Protein AF-A0A7C5MCE8-F1 (afdb_monomer)

Secondary structure (DSSP, 8-state):
-PEEEEEEETTEEEEEEHHHHHHTT------TTSSHHHHHHHHHHHHHHTT-------SS-TTTT--

Foldseek 3Di:
DDWQFQQDDVPHTDTDDVCCVPVVPDDQDDDPPPCSVVSVQSNQLRCVVVVNDDDDDDPPCPNVPRD

Solvent-accessible surface area (backbone atoms only — not comparable to full-atom values): 4416 Å² total; per-residue (Å²): 105,65,74,30,71,76,50,67,59,84,92,41,78,36,66,43,47,43,46,52,55,75,70,59,73,66,80,88,83,72,62,91,90,65,46,54,69,58,54,52,46,48,54,51,45,35,32,43,74,69,68,44,91,83,85,83,89,68,90,84,60,86,61,80,79,71,107

Radius of gyration: 12.18 Å; Cα contacts (8 Å, |Δi|>4): 64; chains: 1; bounding box: 30×24×31 Å

pLDDT: mean 93.26, std 4.82, range [64.5, 97.38]

Sequence (67 aa):
MPLLDLGWRGEEPFQVDADLVATGRTCVVGASGSGKSYAVGVICEELCKNKVPLALIDVEGEYSGLK

Structure (mmCIF, N/CA/C/O backbone):
data_AF-A0A7C5MCE8-F1
#
_entry.id   AF-A0A7C5MCE8-F1
#
loop_
_atom_site.group_PDB
_atom_site.id
_atom_site.type_symbol
_atom_site.label_atom_id
_atom_site.label_alt_id
_atom_site.label_comp_id
_atom_site.label_asym_id
_atom_site.label_entity_id
_atom_site.label_seq_id
_atom_site.pdbx_PDB_ins_code
_atom_site.Cartn_x
_atom_site.Cartn_y
_atom_site.Cartn_z
_atom_site.occupancy
_atom_site.B_iso_or_equiv
_atom_site.auth_seq_id
_atom_site.auth_comp_id
_atom_site.auth_asym_id
_atom_site.auth_atom_id
_atom_site.pdbx_PDB_model_num
ATOM 1 N N . MET A 1 1 ? -14.454 -6.251 0.193 1.00 84.88 1 MET A N 1
ATOM 2 C CA . MET A 1 1 ? -14.045 -5.024 0.927 1.00 84.88 1 MET A CA 1
ATOM 3 C C . MET A 1 1 ? -14.125 -3.840 -0.053 1.00 84.88 1 MET A C 1
ATOM 5 O O . MET A 1 1 ? -14.682 -4.061 -1.126 1.00 84.88 1 MET A O 1
ATOM 9 N N . PRO A 1 2 ? -13.719 -2.586 0.253 1.00 96.00 2 PRO A N 1
ATOM 10 C CA . PRO A 1 2 ? -13.597 -1.560 -0.794 1.00 96.00 2 PRO A CA 1
ATOM 11 C C . PRO A 1 2 ? -12.677 -2.014 -1.939 1.00 96.00 2 PRO A C 1
ATOM 13 O O . PRO A 1 2 ? -11.781 -2.834 -1.735 1.00 96.00 2 PRO A O 1
ATOM 16 N N . LEU A 1 3 ? -12.903 -1.469 -3.135 1.00 97.38 3 LEU A N 1
ATOM 17 C CA . LEU A 1 3 ? -11.987 -1.614 -4.266 1.00 97.38 3 LEU A CA 1
ATOM 18 C C . LEU A 1 3 ? -10.869 -0.575 -4.133 1.00 97.38 3 LEU A C 1
ATOM 20 O O . LEU A 1 3 ? -11.152 0.607 -3.952 1.00 97.38 3 LEU A O 1
ATOM 24 N N . LEU A 1 4 ? -9.621 -1.026 -4.220 1.00 97.06 4 LEU A N 1
ATOM 25 C CA . LEU A 1 4 ? -8.428 -0.181 -4.221 1.00 97.06 4 LEU A CA 1
ATOM 26 C C . LEU A 1 4 ? -8.051 0.149 -5.664 1.00 97.06 4 LEU A C 1
ATOM 28 O O . LEU A 1 4 ? -7.986 -0.769 -6.486 1.00 97.06 4 LEU A O 1
ATOM 32 N N . ASP A 1 5 ? -7.783 1.418 -5.966 1.00 97.06 5 ASP A N 1
ATOM 33 C CA . ASP A 1 5 ? -7.281 1.832 -7.279 1.00 97.06 5 ASP A CA 1
ATOM 34 C C . ASP A 1 5 ? -5.752 1.705 -7.331 1.00 97.06 5 ASP A C 1
ATOM 36 O O . ASP A 1 5 ? -5.019 2.497 -6.741 1.00 97.06 5 ASP A O 1
ATOM 40 N N 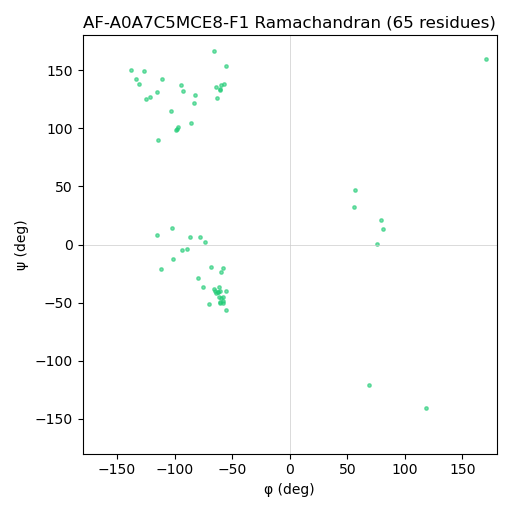. LEU A 1 6 ? -5.261 0.671 -8.016 1.00 96.25 6 LEU A N 1
ATOM 41 C CA . LEU A 1 6 ? -3.835 0.343 -8.066 1.00 96.25 6 LEU A CA 1
ATOM 42 C C . LEU A 1 6 ? -3.171 0.778 -9.381 1.00 96.25 6 LEU A C 1
ATOM 44 O O . LEU A 1 6 ? -2.053 0.347 -9.678 1.00 96.25 6 LEU A O 1
ATOM 48 N N . GLY A 1 7 ? -3.836 1.624 -10.173 1.00 96.25 7 GLY A N 1
ATOM 49 C CA . GLY A 1 7 ? -3.299 2.187 -11.409 1.00 96.25 7 GLY A CA 1
ATOM 50 C C . GLY A 1 7 ? -4.104 1.788 -12.640 1.00 96.25 7 GLY A C 1
ATOM 51 O O . GLY A 1 7 ? -5.327 1.766 -12.614 1.00 96.25 7 GLY A O 1
ATOM 52 N N . TRP A 1 8 ? -3.423 1.497 -13.751 1.00 96.81 8 TRP A N 1
ATOM 53 C CA . TRP A 1 8 ? -4.065 1.324 -15.058 1.00 96.81 8 TRP A CA 1
ATOM 54 C C . TRP A 1 8 ? -3.568 0.076 -15.783 1.00 96.81 8 TRP A C 1
ATOM 56 O O . TRP A 1 8 ? -2.378 -0.244 -15.772 1.00 96.81 8 TRP A O 1
ATOM 66 N N . ARG A 1 9 ? -4.484 -0.599 -16.478 1.00 95.56 9 ARG A N 1
ATOM 67 C CA . ARG A 1 9 ? -4.208 -1.673 -17.434 1.00 95.56 9 ARG A CA 1
ATOM 68 C C . ARG A 1 9 ? -4.623 -1.196 -18.825 1.00 95.56 9 ARG A C 1
ATOM 70 O O . ARG A 1 9 ? -5.761 -1.384 -19.247 1.00 95.56 9 ARG A O 1
ATOM 77 N N . GLY A 1 10 ? -3.688 -0.573 -19.538 1.00 95.12 10 GLY A N 1
ATOM 78 C CA . GLY A 1 10 ? -4.011 0.142 -20.773 1.00 95.12 10 GLY A CA 1
ATOM 79 C C . GLY A 1 10 ? -4.832 1.389 -20.448 1.00 95.12 10 GLY A C 1
ATOM 80 O O . GLY A 1 10 ? -4.369 2.229 -19.683 1.00 95.12 10 GLY A O 1
ATOM 81 N N . GLU A 1 11 ? -6.042 1.485 -20.995 1.00 96.31 11 GLU A N 1
ATOM 82 C CA . GLU A 1 11 ? -6.981 2.588 -20.721 1.00 96.31 11 GLU A CA 1
ATOM 83 C C . GLU A 1 11 ? -7.975 2.274 -19.589 1.00 96.31 11 GLU A C 1
ATOM 85 O O . GLU A 1 11 ? -8.763 3.131 -19.199 1.00 96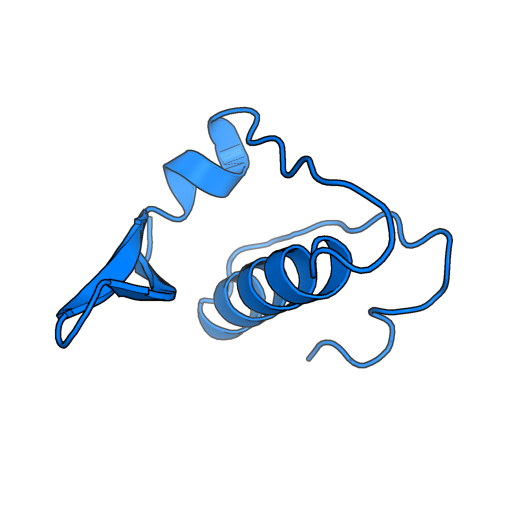.31 11 GLU A O 1
ATOM 90 N N . GLU A 1 12 ? -7.955 1.053 -19.047 1.00 96.69 12 GLU A N 1
ATOM 91 C CA . GLU A 1 12 ? -8.866 0.634 -17.980 1.00 96.69 12 GLU A CA 1
ATOM 92 C C . GLU A 1 12 ? -8.225 0.834 -16.599 1.00 96.69 12 GLU A C 1
ATOM 94 O O . GLU A 1 12 ? -7.058 0.466 -16.421 1.00 96.69 12 GLU A O 1
ATOM 99 N N . PRO A 1 13 ? -8.959 1.350 -15.595 1.00 96.50 13 PRO A N 1
ATOM 100 C CA . PRO A 1 13 ? -8.464 1.383 -14.225 1.00 96.50 13 PRO A CA 1
ATOM 101 C C . PRO A 1 13 ? -8.265 -0.046 -13.708 1.00 96.50 13 PRO A C 1
ATOM 103 O O . PRO A 1 13 ? -9.104 -0.931 -13.902 1.00 96.50 13 PRO A O 1
ATOM 106 N N . PHE A 1 14 ? -7.138 -0.282 -13.046 1.00 96.88 14 PHE A N 1
ATOM 107 C CA . PHE A 1 14 ? -6.809 -1.560 -12.435 1.00 96.88 14 PHE A CA 1
ATOM 108 C C . PHE A 1 14 ? -7.165 -1.522 -10.952 1.00 96.88 14 PHE A C 1
ATOM 110 O O . PHE A 1 14 ? -6.436 -0.973 -10.127 1.00 96.88 14 PHE A O 1
ATOM 117 N N . GLN A 1 15 ? -8.302 -2.130 -10.624 1.00 97.25 15 GLN A N 1
ATOM 118 C CA . GLN A 1 15 ? -8.837 -2.155 -9.270 1.00 97.25 15 GLN A CA 1
ATOM 119 C C . GLN A 1 15 ? -8.768 -3.554 -8.665 1.00 97.25 15 GLN A C 1
ATOM 121 O O . GLN A 1 15 ? -9.007 -4.554 -9.347 1.00 97.25 15 GLN A O 1
ATOM 126 N N . VAL A 1 16 ? -8.470 -3.625 -7.369 1.00 95.81 16 VAL A N 1
ATOM 127 C CA . VAL A 1 16 ? -8.361 -4.888 -6.624 1.00 95.81 16 VAL A CA 1
ATOM 128 C C . VAL A 1 16 ? -9.175 -4.800 -5.337 1.00 95.81 16 VAL A C 1
ATOM 130 O O . VAL A 1 16 ? -9.155 -3.777 -4.659 1.00 95.81 16 VAL A O 1
ATOM 133 N N . ASP A 1 17 ? -9.898 -5.866 -4.981 1.00 95.88 17 ASP A N 1
ATOM 134 C CA . ASP A 1 17 ? -10.604 -5.932 -3.695 1.00 95.88 17 ASP A CA 1
ATOM 135 C C . ASP A 1 17 ? -9.587 -5.894 -2.545 1.00 95.88 17 ASP A C 1
ATOM 137 O O . ASP A 1 17 ? -8.660 -6.710 -2.499 1.00 95.88 17 ASP A O 1
ATOM 141 N N . ALA A 1 18 ? -9.762 -4.964 -1.602 1.00 95.6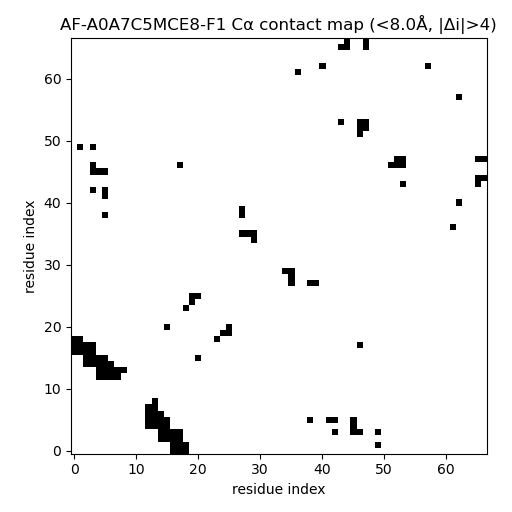2 18 ALA A N 1
ATOM 142 C CA . ALA A 1 18 ? -8.856 -4.826 -0.468 1.00 95.62 18 ALA A CA 1
ATOM 143 C C . ALA A 1 18 ? -8.775 -6.099 0.391 1.00 95.62 18 ALA A C 1
ATOM 145 O O . ALA A 1 18 ? -7.756 -6.318 1.042 1.00 95.62 18 ALA A O 1
ATOM 146 N N . ASP A 1 19 ? -9.794 -6.965 0.365 1.00 94.06 19 ASP A N 1
ATOM 147 C CA . ASP A 1 19 ? -9.768 -8.246 1.077 1.00 94.06 19 ASP A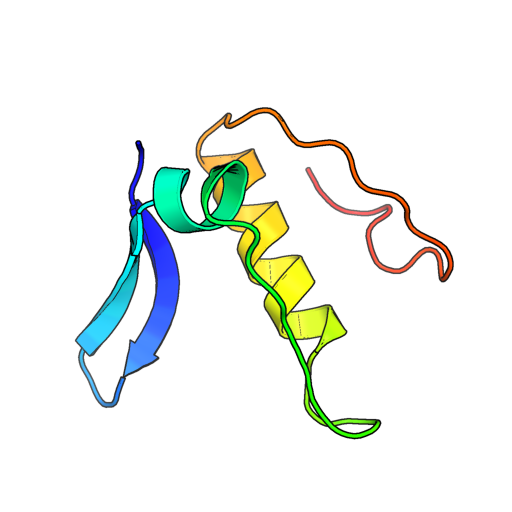 CA 1
ATOM 148 C C . ASP A 1 19 ? -8.692 -9.171 0.494 1.00 94.06 19 ASP A C 1
ATOM 150 O O . ASP A 1 19 ? -7.925 -9.780 1.237 1.00 94.06 19 ASP A O 1
ATOM 154 N N . LEU A 1 20 ? -8.534 -9.189 -0.835 1.00 93.88 20 LEU A N 1
ATOM 155 C CA . LEU A 1 20 ? -7.475 -9.959 -1.492 1.00 93.88 20 LEU A CA 1
ATOM 156 C C . LEU A 1 20 ? -6.087 -9.485 -1.037 1.00 93.88 20 LEU A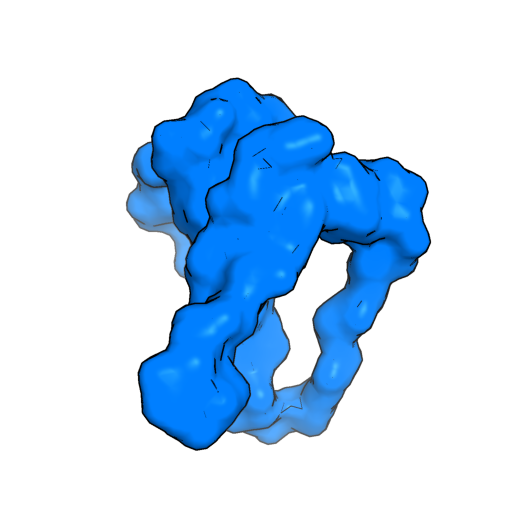 C 1
ATOM 158 O O . LEU A 1 20 ? -5.195 -10.297 -0.788 1.00 93.88 20 LEU A O 1
ATOM 162 N N . VAL A 1 21 ? -5.915 -8.172 -0.884 1.00 92.12 21 VAL A N 1
ATOM 163 C CA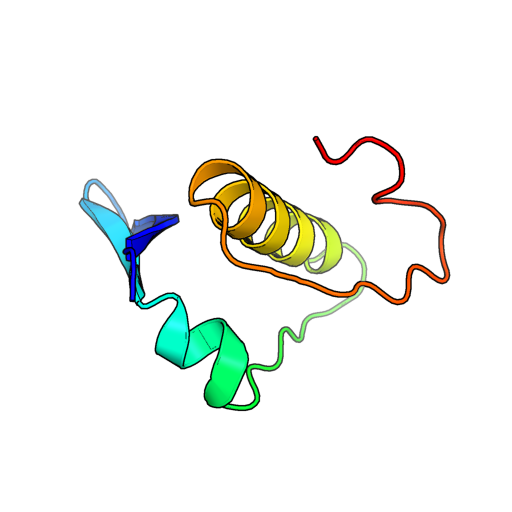 . VAL A 1 21 ? -4.657 -7.583 -0.418 1.00 92.12 21 VAL A CA 1
ATOM 164 C C . VAL A 1 21 ? -4.414 -7.907 1.059 1.00 92.12 21 VAL A C 1
ATOM 166 O O . VAL A 1 21 ? -3.350 -8.427 1.400 1.00 92.12 21 VAL A O 1
ATOM 169 N N . ALA A 1 22 ? -5.400 -7.645 1.920 1.00 86.44 22 ALA A N 1
ATOM 170 C CA . ALA A 1 22 ? -5.267 -7.721 3.373 1.00 86.44 22 ALA A CA 1
ATOM 171 C C . ALA A 1 22 ? -5.242 -9.158 3.919 1.00 86.44 22 ALA A C 1
ATOM 173 O O . ALA A 1 22 ? -4.518 -9.437 4.876 1.00 86.44 22 ALA A O 1
ATOM 174 N N . THR A 1 23 ? -6.007 -10.084 3.334 1.00 87.31 23 THR A N 1
ATOM 175 C CA . THR A 1 23 ? -6.155 -11.457 3.856 1.00 87.31 23 THR A CA 1
ATOM 176 C C . THR A 1 23 ? -5.525 -12.516 2.950 1.00 87.31 23 THR A C 1
ATOM 178 O O . THR A 1 23 ? -5.138 -13.590 3.422 1.00 87.31 23 THR A O 1
ATOM 181 N N . GLY A 1 24 ? -5.321 -12.202 1.667 1.00 87.75 24 GLY A N 1
ATOM 182 C CA . GLY A 1 24 ? -4.793 -13.126 0.658 1.00 87.75 24 GLY A CA 1
ATOM 183 C C . GLY A 1 24 ? -3.299 -13.450 0.761 1.00 87.75 24 GLY A C 1
ATOM 184 O O . GLY A 1 24 ? -2.804 -14.222 -0.056 1.00 87.75 24 GLY A O 1
ATOM 185 N N . ARG A 1 25 ? -2.575 -12.919 1.762 1.00 89.94 25 ARG A N 1
ATOM 186 C CA . ARG A 1 25 ? -1.104 -13.049 1.902 1.00 89.94 25 ARG A CA 1
ATOM 187 C C . ARG A 1 25 ? -0.364 -12.533 0.662 1.00 89.94 25 ARG A C 1
ATOM 189 O O . ARG A 1 25 ? 0.523 -13.194 0.124 1.00 89.94 25 ARG A O 1
ATOM 196 N N . THR A 1 26 ? -0.767 -11.354 0.202 1.00 92.12 26 THR A N 1
ATOM 197 C CA . THR A 1 26 ? -0.211 -10.719 -0.995 1.00 92.12 26 THR A CA 1
ATOM 198 C C . THR A 1 26 ? 1.290 -10.471 -0.847 1.00 92.12 26 THR A C 1
ATOM 200 O O . THR A 1 26 ? 1.762 -10.031 0.200 1.00 92.12 26 THR A O 1
ATOM 203 N N . CYS A 1 27 ? 2.046 -10.746 -1.912 1.00 94.62 27 CYS A N 1
ATOM 204 C CA . CYS A 1 27 ? 3.487 -10.534 -1.971 1.00 94.62 27 CYS A CA 1
ATOM 205 C C . CYS A 1 27 ? 3.835 -9.651 -3.174 1.00 94.62 27 CYS A C 1
ATOM 207 O O . CYS A 1 27 ? 3.474 -9.971 -4.305 1.00 94.62 27 CYS A O 1
ATOM 209 N N . VAL A 1 28 ? 4.551 -8.551 -2.928 1.00 94.94 28 VAL A N 1
ATOM 210 C CA . VAL A 1 28 ? 5.071 -7.658 -3.972 1.00 94.94 28 VAL A CA 1
ATOM 211 C C . VAL A 1 28 ? 6.564 -7.934 -4.138 1.00 94.94 28 VAL A C 1
ATOM 213 O O . VAL A 1 28 ? 7.351 -7.706 -3.221 1.00 94.94 28 VAL A O 1
ATOM 216 N N . VAL A 1 29 ? 6.965 -8.432 -5.309 1.00 96.56 29 VAL A N 1
ATOM 217 C CA . VAL A 1 29 ? 8.350 -8.836 -5.614 1.00 96.56 29 VAL A CA 1
ATOM 218 C C . VAL A 1 29 ? 8.867 -8.156 -6.877 1.00 96.56 29 VAL A C 1
ATOM 220 O O . VAL A 1 29 ? 8.112 -7.863 -7.798 1.00 96.56 29 VAL A O 1
ATOM 223 N N . GLY A 1 30 ? 10.174 -7.906 -6.931 1.00 96.12 30 GLY A N 1
ATOM 224 C CA . GLY A 1 30 ? 10.815 -7.204 -8.042 1.00 96.12 30 GLY A CA 1
ATOM 225 C C . GLY A 1 30 ? 12.275 -6.834 -7.764 1.00 96.12 30 GLY A C 1
ATOM 226 O O . GLY A 1 30 ? 12.714 -6.766 -6.613 1.00 96.12 30 GLY A O 1
ATOM 227 N N . ALA A 1 31 ? 13.051 -6.587 -8.819 1.00 97.00 31 ALA A N 1
ATOM 228 C CA . ALA A 1 3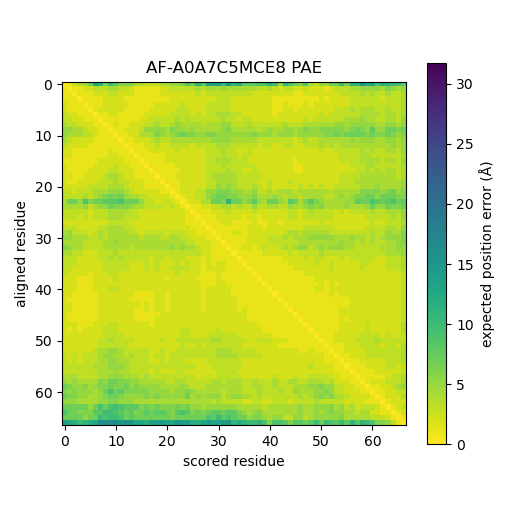1 ? 14.454 -6.180 -8.711 1.00 97.00 31 ALA A CA 1
ATOM 229 C C . ALA A 1 31 ? 14.614 -4.791 -8.056 1.00 97.00 31 ALA A C 1
ATOM 231 O O . ALA A 1 31 ? 13.647 -4.043 -7.892 1.00 97.00 31 ALA A O 1
ATOM 232 N N . SER A 1 32 ? 15.831 -4.425 -7.643 1.00 94.56 32 SER A N 1
ATOM 233 C CA . SER A 1 32 ? 16.094 -3.053 -7.177 1.00 94.56 32 SER A CA 1
ATOM 234 C C . SER A 1 32 ? 15.722 -2.036 -8.266 1.00 94.56 32 SER A C 1
ATOM 236 O O . SER A 1 32 ? 15.951 -2.290 -9.446 1.00 94.56 32 SER A O 1
ATOM 238 N N . GLY A 1 33 ? 15.081 -0.930 -7.880 1.00 94.44 33 GLY A N 1
ATOM 239 C CA . GLY A 1 33 ? 14.581 0.085 -8.816 1.00 94.44 33 GLY A CA 1
ATOM 240 C C . GLY A 1 33 ? 13.307 -0.285 -9.591 1.00 94.44 33 GLY A C 1
ATOM 241 O O . GLY A 1 33 ? 12.816 0.538 -10.352 1.00 94.44 33 GLY A O 1
ATOM 242 N N . SER A 1 34 ? 12.716 -1.470 -9.390 1.00 96.38 34 SER A N 1
ATOM 243 C CA . SER A 1 34 ? 11.517 -1.900 -10.136 1.00 96.38 34 SER A CA 1
ATOM 244 C C . SER A 1 34 ? 10.194 -1.286 -9.650 1.00 96.38 34 SER A C 1
ATOM 246 O O . SER A 1 34 ? 9.133 -1.748 -10.057 1.00 96.38 34 SER A O 1
ATOM 248 N N . GLY A 1 35 ? 10.231 -0.331 -8.715 1.00 95.56 35 GLY A N 1
ATOM 249 C CA . GLY A 1 35 ? 9.026 0.300 -8.163 1.00 95.56 35 GLY A CA 1
ATOM 250 C C . GLY A 1 35 ? 8.279 -0.507 -7.092 1.00 95.56 35 GLY A C 1
ATOM 251 O O . GLY A 1 35 ? 7.109 -0.239 -6.858 1.00 95.56 35 GLY A O 1
ATOM 252 N N . LYS A 1 36 ? 8.922 -1.472 -6.413 1.00 95.94 36 LYS A N 1
ATOM 253 C CA . LYS A 1 36 ? 8.286 -2.238 -5.316 1.00 95.94 36 LYS A CA 1
ATOM 254 C C . LYS A 1 36 ? 7.733 -1.340 -4.204 1.00 95.94 36 LYS A C 1
ATOM 256 O O . LYS A 1 36 ? 6.547 -1.426 -3.912 1.00 95.94 36 LYS A O 1
ATOM 261 N N . SER A 1 37 ? 8.577 -0.487 -3.613 1.00 93.94 37 SER A N 1
ATOM 262 C CA . SER A 1 37 ? 8.162 0.418 -2.533 1.00 93.94 37 SER A CA 1
ATOM 263 C C . SER A 1 37 ? 7.088 1.394 -2.996 1.00 93.94 37 SER A C 1
ATOM 265 O O . SER A 1 37 ? 6.132 1.658 -2.281 1.00 93.94 37 SER A O 1
ATOM 267 N N . TYR A 1 38 ? 7.183 1.854 -4.246 1.00 94.25 38 TYR A N 1
ATOM 268 C CA . TYR A 1 38 ? 6.152 2.687 -4.856 1.00 94.25 38 TYR A CA 1
ATOM 269 C C . TYR A 1 38 ? 4.800 1.962 -4.926 1.00 94.25 38 TYR A C 1
ATOM 271 O O . TYR A 1 38 ? 3.793 2.497 -4.473 1.00 94.25 38 TYR A O 1
ATOM 279 N N . ALA A 1 39 ? 4.775 0.723 -5.426 1.00 95.62 39 ALA A N 1
ATOM 280 C CA . ALA A 1 39 ? 3.553 -0.076 -5.497 1.00 95.62 39 ALA A CA 1
ATOM 281 C C . ALA A 1 39 ? 2.962 -0.364 -4.104 1.00 95.62 39 ALA A C 1
ATOM 283 O O . ALA A 1 39 ? 1.750 -0.271 -3.923 1.00 95.62 39 ALA A O 1
ATOM 284 N N . VAL A 1 40 ? 3.806 -0.666 -3.109 1.00 95.06 40 VAL A N 1
ATOM 285 C CA . VAL A 1 40 ? 3.373 -0.814 -1.708 1.00 95.06 40 VAL A CA 1
ATOM 286 C C . VAL A 1 40 ? 2.794 0.498 -1.174 1.00 95.06 40 VAL A C 1
ATOM 288 O O . VAL A 1 40 ? 1.750 0.474 -0.531 1.00 95.06 40 VAL A O 1
ATOM 291 N N . GLY A 1 41 ? 3.409 1.637 -1.497 1.00 94.94 41 GLY A N 1
ATOM 292 C CA . GLY A 1 41 ? 2.921 2.964 -1.125 1.00 94.94 41 GLY A CA 1
ATOM 293 C C . GLY A 1 41 ? 1.517 3.231 -1.652 1.00 94.94 41 GLY A C 1
ATOM 294 O O . GLY A 1 41 ? 0.636 3.553 -0.863 1.00 94.94 41 GLY A O 1
ATOM 295 N N . VAL A 1 42 ? 1.276 2.991 -2.947 1.00 95.88 42 VAL A N 1
ATOM 296 C CA . VAL A 1 42 ? -0.059 3.131 -3.562 1.00 95.88 42 VAL A CA 1
ATOM 297 C C . VAL A 1 42 ? -1.089 2.243 -2.860 1.00 95.88 42 VAL A C 1
ATOM 299 O O . VAL A 1 42 ? -2.171 2.711 -2.513 1.00 95.88 42 VAL A O 1
ATOM 302 N N . ILE A 1 43 ? -0.747 0.980 -2.582 1.00 95.50 43 ILE A N 1
ATOM 303 C CA . ILE A 1 43 ? -1.630 0.071 -1.837 1.00 95.50 43 ILE A CA 1
ATOM 304 C C . ILE A 1 43 ? -1.967 0.650 -0.455 1.00 95.50 43 ILE A C 1
ATOM 306 O O . ILE A 1 43 ? -3.136 0.684 -0.070 1.00 95.50 43 ILE A O 1
ATOM 310 N N . CYS A 1 44 ? -0.963 1.105 0.297 1.00 95.12 44 CYS A N 1
ATOM 311 C CA . CYS A 1 44 ? -1.164 1.672 1.627 1.00 95.12 44 CYS A CA 1
ATOM 312 C C . CYS A 1 44 ? -1.993 2.964 1.593 1.00 95.12 44 CYS A C 1
ATOM 314 O O . CYS A 1 44 ? -2.886 3.123 2.422 1.00 95.12 44 CYS A O 1
ATOM 316 N N . GLU A 1 45 ? -1.753 3.855 0.629 1.00 95.38 45 GLU A N 1
ATOM 317 C CA . GLU A 1 45 ? -2.550 5.070 0.431 1.00 95.38 45 GLU A CA 1
ATOM 318 C C . GLU A 1 45 ? -4.019 4.743 0.155 1.00 95.38 45 GLU A C 1
ATOM 320 O O . GLU A 1 45 ? -4.907 5.341 0.763 1.00 95.38 45 GLU A O 1
ATOM 325 N N . GLU A 1 46 ? -4.298 3.778 -0.722 1.00 96.12 46 GLU A N 1
ATOM 326 C CA . GLU A 1 46 ? -5.671 3.369 -1.023 1.00 96.12 46 GLU A CA 1
ATOM 327 C C . GLU A 1 46 ? -6.362 2.729 0.185 1.00 96.12 46 GLU A C 1
ATOM 329 O O . GLU A 1 46 ? -7.538 3.007 0.441 1.00 96.12 46 GLU A O 1
ATOM 334 N N . LEU A 1 47 ? -5.647 1.924 0.975 1.00 94.62 47 LEU A N 1
ATOM 335 C CA . LEU A 1 47 ? -6.170 1.382 2.232 1.00 94.62 47 LEU A CA 1
ATOM 336 C C . LEU A 1 47 ? -6.513 2.508 3.224 1.00 94.62 47 LEU A C 1
ATOM 338 O O . LEU A 1 47 ? -7.615 2.505 3.781 1.00 94.62 47 LEU A O 1
ATOM 342 N N . CYS A 1 48 ? -5.632 3.504 3.386 1.00 93.94 48 CYS A N 1
ATOM 343 C CA . CYS A 1 48 ? -5.876 4.682 4.227 1.00 93.94 48 CYS A CA 1
ATOM 344 C C . CYS A 1 48 ? -7.093 5.488 3.750 1.00 93.94 48 CYS A C 1
ATOM 346 O O . CYS A 1 48 ? -8.009 5.744 4.539 1.00 93.94 48 CYS A O 1
ATOM 348 N N . LYS A 1 49 ? -7.159 5.824 2.453 1.00 94.69 49 LYS A N 1
ATOM 349 C CA . LYS A 1 49 ? -8.290 6.552 1.843 1.00 94.69 49 LYS A CA 1
ATOM 350 C C . LYS A 1 49 ? -9.621 5.845 2.088 1.00 94.69 49 LYS A C 1
ATOM 352 O O . LYS A 1 49 ? -10.622 6.494 2.396 1.00 94.69 49 LYS A O 1
ATOM 357 N N . ASN A 1 50 ? -9.624 4.516 2.009 1.00 94.56 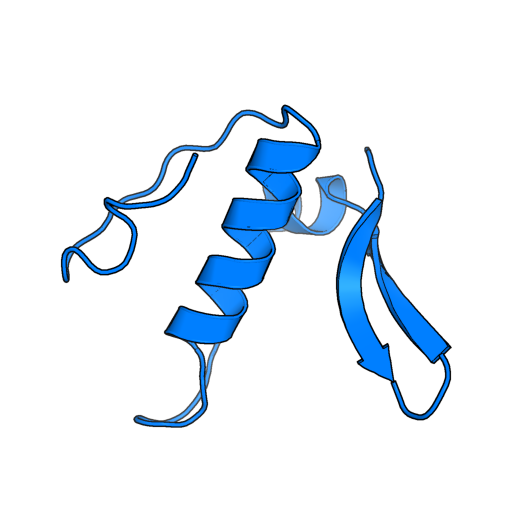50 ASN A N 1
ATOM 358 C CA . ASN A 1 50 ? -10.804 3.686 2.236 1.00 94.56 50 ASN A CA 1
ATOM 359 C C . ASN A 1 50 ? -11.041 3.321 3.715 1.00 94.56 50 ASN A C 1
ATOM 361 O O . ASN A 1 50 ? -11.960 2.557 4.018 1.00 94.56 50 ASN A O 1
ATOM 365 N N . LYS A 1 51 ? -10.254 3.882 4.645 1.00 93.56 51 LYS A N 1
ATOM 366 C CA . LYS A 1 51 ? -10.334 3.642 6.097 1.00 93.56 51 LYS A CA 1
ATOM 367 C C . LYS A 1 51 ? -10.218 2.162 6.473 1.00 93.56 51 LYS A C 1
ATOM 369 O O . LYS A 1 51 ? -10.817 1.717 7.455 1.00 93.56 51 LYS A O 1
ATOM 374 N N . VAL A 1 52 ? -9.451 1.400 5.696 1.00 93.31 52 VAL A N 1
ATOM 375 C CA . VAL A 1 52 ? -9.112 0.013 6.014 1.00 93.31 52 VAL A CA 1
ATOM 376 C C . VAL A 1 52 ? -7.924 0.027 6.979 1.00 93.31 52 VAL A C 1
ATOM 378 O O . VAL A 1 52 ? -6.882 0.589 6.640 1.00 93.31 52 VAL A O 1
ATOM 381 N N . PRO A 1 53 ? -8.046 -0.559 8.184 1.00 91.38 53 PRO A N 1
ATOM 382 C CA . PRO A 1 53 ? -6.943 -0.592 9.137 1.00 91.38 53 PRO A CA 1
ATOM 383 C C . PRO A 1 53 ? -5.733 -1.335 8.564 1.00 91.38 53 PRO A C 1
ATOM 385 O O . PRO A 1 53 ? -5.872 -2.447 8.056 1.00 91.38 53 PRO A O 1
ATOM 388 N N . LEU A 1 54 ? -4.545 -0.749 8.700 1.00 91.38 54 LEU A N 1
ATOM 389 C CA . LEU A 1 54 ? -3.284 -1.372 8.309 1.00 91.38 54 LEU A CA 1
ATOM 390 C C . LEU A 1 54 ? -2.211 -1.114 9.369 1.00 91.38 54 LEU A C 1
ATOM 392 O O . LEU A 1 54 ? -2.224 -0.087 10.046 1.00 91.38 54 LEU A O 1
ATOM 396 N N . ALA A 1 55 ? -1.279 -2.053 9.499 1.00 92.19 55 ALA A N 1
ATOM 397 C CA . ALA A 1 55 ? -0.064 -1.895 10.285 1.00 92.19 55 ALA A CA 1
ATOM 398 C C . ALA A 1 55 ? 1.131 -2.098 9.355 1.00 92.19 55 ALA A C 1
ATOM 400 O O . ALA A 1 55 ? 1.209 -3.112 8.660 1.00 92.19 55 ALA A O 1
ATOM 401 N N . LEU A 1 56 ? 2.045 -1.133 9.341 1.00 91.75 56 LEU A N 1
ATOM 402 C CA . LEU A 1 56 ? 3.211 -1.141 8.470 1.00 91.75 56 LEU A CA 1
ATOM 403 C C . LEU A 1 56 ? 4.488 -1.237 9.307 1.00 91.75 56 LEU A C 1
ATOM 405 O O . LEU A 1 56 ? 4.667 -0.485 10.264 1.00 91.75 56 LEU A O 1
ATOM 409 N N . ILE A 1 57 ? 5.375 -2.157 8.934 1.00 94.38 57 ILE A N 1
ATOM 410 C CA . ILE A 1 57 ? 6.733 -2.238 9.475 1.00 94.38 57 ILE A CA 1
ATOM 411 C C . ILE A 1 57 ? 7.649 -1.570 8.456 1.00 94.38 57 ILE A C 1
ATOM 413 O O . ILE A 1 57 ? 8.013 -2.173 7.448 1.00 94.38 57 ILE A O 1
ATOM 417 N N . ASP A 1 58 ? 7.975 -0.310 8.712 1.00 93.88 58 ASP A N 1
ATOM 418 C CA . ASP A 1 58 ? 8.765 0.522 7.814 1.00 93.88 58 ASP A CA 1
ATOM 419 C C . ASP A 1 58 ? 10.234 0.546 8.254 1.00 93.88 58 ASP A C 1
ATOM 421 O O . ASP A 1 58 ? 10.603 1.234 9.205 1.00 93.88 58 ASP A O 1
ATOM 425 N N . VAL A 1 59 ? 11.066 -0.259 7.593 1.00 92.25 59 VAL A N 1
ATOM 426 C CA . VAL A 1 59 ? 12.496 -0.391 7.925 1.00 92.25 59 VAL A CA 1
ATOM 427 C C . VAL A 1 59 ? 13.319 0.771 7.360 1.00 92.25 59 VAL A C 1
ATOM 429 O O . VAL A 1 59 ? 14.341 1.133 7.941 1.00 92.25 59 VAL A O 1
ATOM 432 N N . GLU A 1 60 ? 12.880 1.359 6.245 1.00 91.00 60 GLU A N 1
ATOM 433 C CA . GLU A 1 60 ? 13.619 2.398 5.513 1.00 91.00 60 GLU A CA 1
ATOM 434 C C . GLU A 1 60 ? 13.091 3.817 5.797 1.00 91.00 60 GLU A C 1
ATOM 436 O O . GLU A 1 60 ? 13.772 4.800 5.510 1.00 91.00 60 GLU A O 1
ATOM 441 N N . GLY A 1 61 ? 11.916 3.941 6.422 1.00 91.12 61 GLY A N 1
ATOM 442 C CA . GLY A 1 61 ? 11.277 5.220 6.745 1.00 91.12 61 GLY A CA 1
ATOM 443 C C . GLY A 1 61 ? 10.531 5.858 5.567 1.00 91.12 61 GLY A C 1
ATOM 444 O O . GLY A 1 61 ? 10.180 7.042 5.637 1.00 91.12 61 GLY A O 1
ATOM 445 N N . GLU A 1 62 ? 10.298 5.103 4.488 1.00 89.31 62 GLU A N 1
ATOM 446 C CA . GLU A 1 62 ? 9.732 5.589 3.221 1.00 89.31 62 GLU A CA 1
ATOM 447 C C . GLU A 1 62 ? 8.254 6.007 3.338 1.00 89.31 62 GLU A C 1
ATOM 449 O O . GLU A 1 62 ? 7.763 6.775 2.510 1.00 89.31 62 GLU A O 1
ATOM 454 N N . TYR A 1 63 ? 7.541 5.554 4.373 1.00 91.06 63 TYR A N 1
ATOM 455 C CA . TYR A 1 63 ? 6.079 5.658 4.468 1.00 91.06 63 TYR A CA 1
ATOM 456 C C . TYR A 1 63 ? 5.592 6.556 5.610 1.00 91.06 63 TYR A C 1
ATOM 458 O O . TYR A 1 63 ? 4.393 6.649 5.876 1.00 91.06 63 TYR A O 1
ATOM 466 N N . SER A 1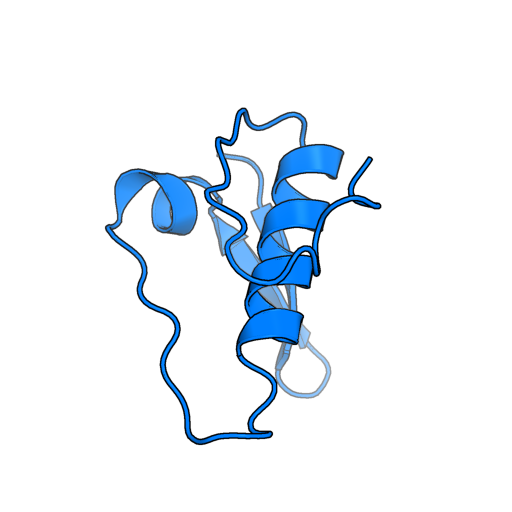 64 ? 6.505 7.267 6.274 1.00 86.06 64 SER A N 1
ATOM 467 C CA . SER A 1 64 ? 6.194 8.181 7.386 1.00 86.06 64 SER A CA 1
ATOM 468 C C . SER A 1 64 ? 5.211 9.309 7.028 1.00 86.06 64 SER A C 1
ATOM 470 O O . SER A 1 64 ? 4.589 9.895 7.914 1.00 86.06 64 SER A O 1
ATOM 472 N N . GLY A 1 65 ? 5.063 9.616 5.735 1.00 85.00 65 GLY A N 1
ATOM 473 C CA . GLY A 1 65 ? 4.154 10.635 5.213 1.00 85.00 65 GLY A CA 1
ATOM 474 C C . GLY A 1 65 ? 2.736 10.156 4.889 1.00 85.00 65 GLY A C 1
ATOM 475 O O . GLY A 1 65 ? 1.921 10.999 4.509 1.00 85.00 65 GLY A O 1
ATOM 476 N N . LEU A 1 66 ? 2.435 8.856 5.013 1.00 83.94 66 LEU A N 1
ATOM 477 C CA . LEU A 1 66 ? 1.095 8.320 4.748 1.00 83.94 66 LEU A CA 1
ATOM 478 C C . LEU A 1 66 ? 0.060 8.956 5.691 1.00 83.94 66 LEU A C 1
ATOM 480 O O . LEU A 1 66 ? 0.287 9.059 6.899 1.00 83.94 66 LEU A O 1
ATOM 484 N N . LYS A 1 67 ? -1.077 9.384 5.134 1.00 64.50 67 LYS A N 1
ATOM 485 C CA . LYS A 1 67 ? -2.189 10.026 5.852 1.00 64.50 67 LYS A CA 1
ATOM 486 C C . LYS A 1 67 ? -3.528 9.431 5.453 1.00 64.50 67 LYS A C 1
ATOM 488 O O . LYS A 1 67 ? -3.653 9.012 4.282 1.00 64.50 67 LYS A O 1
#

Mean predicted aligned error: 2.97 Å